Protein AF-J9F475-F1 (afdb_monomer_lite)

InterPro domains:
  IPR002559 Transposase IS4-like domain [PF01609] (2-82)

Radius of gyration: 15.24 Å; chains: 1; bounding box: 35×22×46 Å

pLDDT: mean 86.67, std 8.73, range [60.97, 97.31]

Structure (mmCIF, N/CA/C/O backbone):
data_AF-J9F475-F1
#
_entry.id   AF-J9F475-F1
#
loop_
_atom_site.group_PDB
_atom_site.id
_atom_site.type_symbol
_atom_site.label_atom_id
_atom_site.label_alt_id
_atom_site.label_comp_id
_atom_site.label_asym_id
_atom_site.label_entity_id
_atom_site.label_seq_id
_atom_site.pdbx_PDB_ins_code
_atom_site.Cartn_x
_atom_site.Cartn_y
_atom_site.Cartn_z
_atom_site.occupancy
_atom_site.B_iso_or_equiv
_atom_site.auth_seq_id
_atom_site.auth_comp_id
_atom_site.auth_asym_id
_atom_site.auth_atom_id
_atom_site.pdbx_PDB_model_num
ATOM 1 N N . MET A 1 1 ? -18.673 -5.107 13.998 1.00 60.97 1 MET A N 1
ATOM 2 C CA . MET A 1 1 ? -17.466 -5.049 14.856 1.00 60.97 1 MET A CA 1
ATOM 3 C C . MET A 1 1 ? -16.842 -3.663 14.711 1.00 60.97 1 MET A C 1
ATOM 5 O O . MET A 1 1 ? -16.058 -3.464 13.798 1.00 60.97 1 MET A O 1
ATOM 9 N N . LYS A 1 2 ? -17.179 -2.681 15.564 1.00 72.00 2 LYS A N 1
ATOM 10 C CA . LYS A 1 2 ? -16.813 -1.251 15.372 1.00 72.00 2 LYS A CA 1
ATOM 11 C C . LYS A 1 2 ? -15.314 -0.902 15.450 1.00 72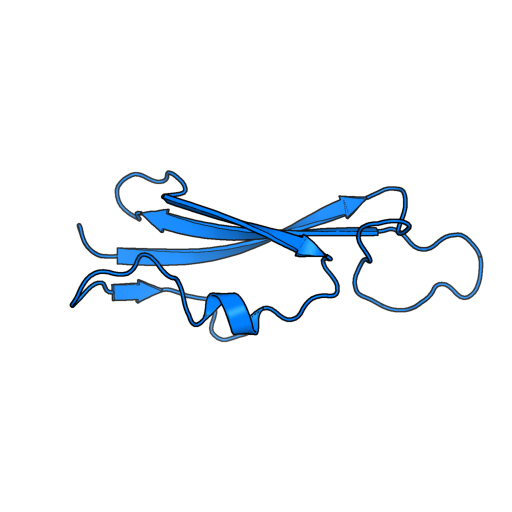.00 2 LYS A C 1
ATOM 13 O O . LYS A 1 2 ? -14.962 0.251 15.273 1.00 72.00 2 LYS A O 1
ATOM 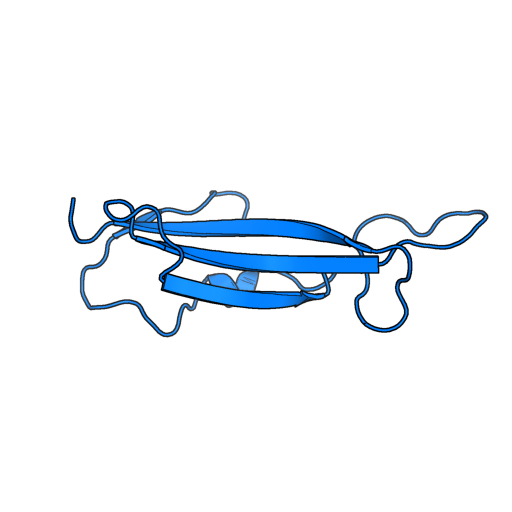18 N N . ARG A 1 3 ? -14.452 -1.881 15.726 1.00 85.50 3 ARG A N 1
ATOM 19 C CA . ARG A 1 3 ? -13.030 -1.686 16.056 1.00 85.50 3 ARG A CA 1
ATOM 20 C C . ARG A 1 3 ? -12.081 -2.459 15.138 1.00 85.50 3 ARG A C 1
ATOM 22 O O . ARG A 1 3 ? -10.893 -2.521 15.423 1.00 85.50 3 ARG A O 1
ATOM 29 N N . LEU A 1 4 ? -12.610 -3.118 14.103 1.00 90.56 4 LEU A N 1
ATOM 30 C CA . LEU A 1 4 ? -11.796 -3.864 13.147 1.00 90.56 4 LEU A CA 1
ATOM 31 C C . LEU A 1 4 ? -11.237 -2.905 12.093 1.00 90.56 4 LEU A C 1
ATOM 33 O O . LEU A 1 4 ? -11.997 -2.270 11.360 1.00 90.56 4 LEU A O 1
ATOM 37 N N . GLN A 1 5 ? -9.914 -2.849 12.045 1.00 89.25 5 GLN A N 1
ATOM 38 C CA . GLN A 1 5 ? -9.105 -2.055 11.136 1.00 89.25 5 GLN A CA 1
ATOM 39 C C . GLN A 1 5 ? -8.403 -3.010 10.176 1.00 89.25 5 GLN A C 1
ATOM 41 O O . GLN A 1 5 ? -7.677 -3.900 10.619 1.00 89.25 5 GLN A O 1
ATOM 46 N N . ILE A 1 6 ? -8.646 -2.866 8.876 1.00 90.00 6 ILE A N 1
ATOM 47 C CA . ILE A 1 6 ? -8.025 -3.710 7.851 1.00 90.00 6 ILE A CA 1
ATOM 48 C C . ILE A 1 6 ? -6.897 -2.919 7.210 1.00 90.00 6 ILE A C 1
ATOM 50 O O . ILE A 1 6 ? -7.119 -1.811 6.732 1.00 90.00 6 ILE A O 1
ATOM 54 N N . ILE A 1 7 ? -5.702 -3.491 7.199 1.00 89.25 7 ILE A N 1
ATOM 55 C CA . ILE A 1 7 ? -4.556 -2.953 6.483 1.00 89.25 7 ILE A CA 1
ATOM 56 C C . ILE A 1 7 ? -4.369 -3.759 5.210 1.00 89.25 7 ILE A C 1
ATOM 58 O O . ILE A 1 7 ? -4.219 -4.980 5.261 1.00 89.25 7 ILE A O 1
ATOM 62 N N . ASP A 1 8 ? -4.356 -3.053 4.089 1.00 89.62 8 ASP A N 1
ATOM 63 C CA . ASP A 1 8 ? -4.065 -3.624 2.782 1.00 89.62 8 ASP A CA 1
ATOM 64 C C . ASP A 1 8 ? -3.337 -2.596 1.906 1.00 89.62 8 ASP A C 1
ATOM 66 O O . ASP A 1 8 ? -3.281 -1.395 2.208 1.00 89.62 8 ASP A O 1
ATOM 70 N N . SER A 1 9 ? -2.745 -3.064 0.816 1.00 89.12 9 SER A N 1
ATOM 71 C CA . SER A 1 9 ? -2.028 -2.232 -0.129 1.00 89.12 9 SER A CA 1
ATOM 72 C C . SER A 1 9 ? -2.209 -2.724 -1.554 1.00 89.12 9 SER A C 1
ATOM 74 O O . SER A 1 9 ? -2.253 -3.912 -1.857 1.00 89.12 9 SER A O 1
ATOM 76 N N . THR A 1 10 ? -2.285 -1.771 -2.474 1.00 91.25 10 THR A N 1
ATOM 77 C CA . THR A 1 10 ? -2.382 -2.049 -3.904 1.00 91.25 10 THR A CA 1
ATOM 78 C C . THR A 1 10 ? -1.268 -1.341 -4.651 1.00 91.25 10 THR A C 1
ATOM 80 O O . THR A 1 10 ? -0.815 -0.265 -4.259 1.00 91.25 10 THR A O 1
ATOM 83 N N . THR A 1 11 ? -0.791 -1.943 -5.740 1.00 93.25 11 THR A N 1
ATOM 84 C CA . THR A 1 11 ? 0.230 -1.335 -6.597 1.00 93.25 11 THR A CA 1
ATOM 85 C C . THR A 1 11 ? -0.384 -0.888 -7.915 1.00 93.25 11 THR A C 1
ATOM 87 O O . THR A 1 11 ? -0.874 -1.698 -8.698 1.00 93.25 11 THR A O 1
ATOM 90 N N . ILE A 1 12 ? -0.278 0.407 -8.196 1.00 95.69 12 ILE A N 1
ATOM 91 C CA . ILE A 1 12 ? -0.659 1.016 -9.467 1.00 95.69 12 ILE A CA 1
ATOM 92 C C . ILE A 1 12 ? 0.595 1.128 -10.336 1.00 95.69 12 ILE A C 1
ATOM 94 O O . ILE A 1 12 ? 1.553 1.827 -9.995 1.00 95.69 12 ILE A O 1
ATOM 98 N N . ASN A 1 13 ? 0.601 0.440 -11.477 1.00 95.56 13 ASN A N 1
ATOM 99 C CA . ASN A 1 13 ? 1.716 0.483 -12.422 1.00 95.56 13 ASN A CA 1
ATOM 100 C C . ASN A 1 13 ? 1.734 1.793 -13.218 1.00 95.56 13 ASN A C 1
ATOM 102 O O . ASN A 1 13 ? 0.703 2.247 -13.707 1.00 95.56 13 ASN A O 1
ATOM 106 N N . LEU A 1 14 ? 2.929 2.353 -13.420 1.00 96.12 14 LEU A N 1
A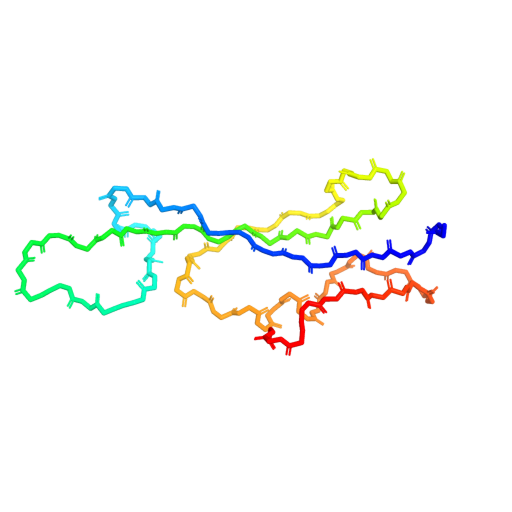TOM 107 C CA . LEU A 1 14 ? 3.131 3.581 -14.192 1.00 96.12 14 LEU A CA 1
ATOM 108 C C . LEU A 1 14 ? 3.890 3.316 -15.494 1.00 96.12 14 LEU A C 1
ATOM 110 O O . LEU A 1 14 ? 4.721 2.412 -15.582 1.00 96.12 14 LEU A O 1
ATOM 114 N N . PHE A 1 15 ? 3.685 4.174 -16.492 1.00 94.12 15 PHE A N 1
ATOM 115 C CA . PHE A 1 15 ? 4.425 4.110 -17.759 1.00 94.12 15 PHE A CA 1
ATOM 116 C C . PHE A 1 15 ? 5.910 4.489 -17.626 1.00 94.12 15 PHE A C 1
ATOM 118 O O . PHE A 1 15 ? 6.719 4.067 -18.450 1.00 94.12 15 PHE A O 1
ATOM 125 N N . SER A 1 16 ? 6.280 5.253 -16.592 1.00 93.06 16 SER A N 1
ATOM 126 C CA . SER A 1 16 ? 7.644 5.738 -16.344 1.00 93.06 16 SER A CA 1
ATOM 127 C C . SER A 1 16 ? 8.073 5.466 -14.905 1.00 93.06 16 SER A C 1
ATOM 129 O O . SER A 1 16 ? 7.253 5.552 -13.995 1.00 93.06 16 SER A O 1
ATOM 131 N N . ASN A 1 17 ? 9.359 5.170 -14.701 1.00 94.38 17 ASN A N 1
ATOM 132 C CA . ASN A 1 17 ? 9.979 4.949 -13.391 1.00 94.38 17 ASN A CA 1
ATOM 133 C C . ASN A 1 17 ? 10.798 6.151 -12.883 1.00 94.38 17 ASN A C 1
ATOM 135 O O . ASN A 1 17 ? 11.582 5.983 -11.950 1.00 94.38 17 ASN A O 1
ATOM 139 N N . LEU A 1 18 ? 10.641 7.327 -13.507 1.00 93.88 18 LEU A N 1
ATOM 140 C CA . LEU A 1 18 ? 11.455 8.517 -13.234 1.00 93.88 18 LEU A CA 1
ATOM 141 C C . LEU A 1 18 ? 11.352 8.983 -11.774 1.00 93.88 18 LEU A C 1
ATOM 143 O O . LEU A 1 18 ? 12.370 9.233 -11.139 1.00 93.88 18 LEU A O 1
ATOM 147 N N . ILE A 1 19 ? 10.123 9.082 -11.258 1.00 93.81 19 ILE A N 1
ATOM 148 C CA . ILE A 1 19 ? 9.838 9.564 -9.897 1.00 93.81 19 ILE A CA 1
ATOM 149 C C . ILE A 1 19 ? 9.548 8.378 -8.971 1.00 93.81 19 ILE A C 1
ATOM 151 O O . ILE A 1 19 ? 10.186 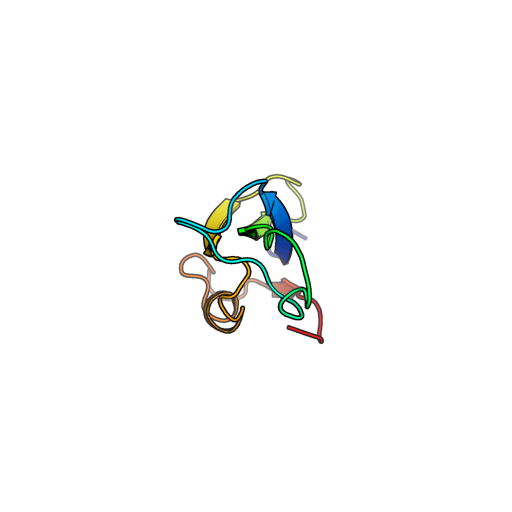8.221 -7.933 1.00 93.81 19 ILE A O 1
ATOM 155 N N . PHE A 1 20 ? 8.625 7.498 -9.373 1.00 96.44 20 PHE A N 1
ATOM 156 C CA . PHE A 1 20 ? 8.228 6.332 -8.585 1.00 96.44 20 PHE A CA 1
ATOM 157 C C . PHE A 1 20 ? 8.688 5.036 -9.250 1.00 96.44 20 PHE A C 1
ATOM 159 O O . PHE A 1 20 ? 8.197 4.627 -10.304 1.00 96.44 20 PHE A O 1
ATOM 166 N N . LYS A 1 21 ? 9.648 4.368 -8.614 1.00 95.88 21 LYS A N 1
ATOM 167 C CA . LYS A 1 21 ? 10.221 3.101 -9.068 1.00 95.88 21 LYS A CA 1
ATOM 168 C C . LYS A 1 21 ? 9.261 1.936 -8.804 1.00 95.88 21 LYS A C 1
ATOM 170 O O . LYS A 1 21 ? 8.717 1.796 -7.706 1.00 95.88 21 LYS A O 1
ATOM 175 N N . GLY A 1 22 ? 9.107 1.080 -9.816 1.00 94.25 22 GLY A N 1
ATOM 176 C CA . GLY A 1 22 ? 8.393 -0.195 -9.735 1.00 94.25 22 GLY A CA 1
ATOM 177 C C . GLY A 1 22 ? 9.249 -1.329 -9.156 1.00 94.25 22 GLY A C 1
ATOM 178 O O . GLY A 1 22 ? 10.482 -1.244 -9.136 1.00 94.25 22 GLY A O 1
ATOM 179 N N . VAL A 1 23 ? 8.593 -2.409 -8.729 1.00 90.31 23 VAL A N 1
ATOM 180 C CA . VAL A 1 23 ? 9.235 -3.657 -8.275 1.00 90.31 23 VAL A CA 1
ATOM 181 C C . VAL A 1 23 ? 9.612 -4.572 -9.447 1.00 90.31 23 VAL A C 1
ATOM 183 O O . VAL A 1 23 ? 9.324 -4.282 -10.608 1.00 90.31 23 VAL A O 1
ATOM 186 N N . GLY A 1 24 ? 10.280 -5.686 -9.146 1.00 89.88 24 GLY A N 1
ATOM 187 C CA . GLY A 1 24 ? 10.619 -6.714 -10.127 1.00 89.88 24 GLY A CA 1
ATOM 188 C C . GLY A 1 24 ? 11.922 -6.462 -10.890 1.00 89.88 24 GLY A C 1
ATOM 189 O O . GLY A 1 24 ? 12.634 -5.466 -10.697 1.00 89.88 24 GLY A O 1
ATOM 190 N N . ARG A 1 25 ? 12.256 -7.422 -11.757 1.00 90.38 25 ARG A N 1
ATOM 191 C CA . ARG A 1 25 ? 13.536 -7.467 -12.477 1.00 90.38 25 ARG A CA 1
ATOM 192 C C . ARG A 1 25 ? 13.686 -6.292 -13.441 1.00 90.38 25 ARG A C 1
ATOM 194 O O . ARG A 1 25 ? 12.716 -5.808 -14.021 1.00 90.38 25 ARG A O 1
ATOM 201 N N . HIS A 1 26 ? 14.924 -5.843 -13.620 1.00 90.31 26 HIS A N 1
ATOM 202 C CA . HIS A 1 26 ? 15.238 -4.909 -14.694 1.00 90.31 26 HIS A CA 1
ATOM 203 C C . HIS A 1 26 ? 15.133 -5.633 -16.042 1.00 90.31 26 HIS A C 1
ATOM 205 O O . HIS A 1 26 ? 15.642 -6.751 -16.165 1.00 90.31 26 HIS A O 1
ATOM 211 N N . PRO A 1 27 ? 14.446 -5.042 -17.033 1.00 91.00 27 PRO A N 1
ATOM 212 C CA . PRO A 1 27 ? 14.339 -5.657 -18.343 1.00 91.00 27 PRO A CA 1
ATOM 213 C C . PRO A 1 27 ? 15.722 -5.700 -19.004 1.00 91.00 27 PRO A C 1
ATOM 215 O O . PRO A 1 27 ? 16.500 -4.756 -18.881 1.00 91.00 27 PRO A O 1
ATOM 218 N N . LYS A 1 28 ? 16.029 -6.799 -19.706 1.00 93.62 28 LYS A N 1
ATOM 219 C CA . LYS A 1 28 ? 17.278 -6.927 -20.480 1.00 93.62 28 LYS A CA 1
ATOM 220 C C . LYS A 1 28 ? 17.308 -5.957 -21.666 1.00 93.62 28 LYS A C 1
ATOM 222 O O . LYS A 1 28 ? 18.374 -5.506 -22.064 1.00 93.62 28 LYS A O 1
ATOM 227 N N . THR A 1 29 ? 16.133 -5.643 -22.212 1.00 90.12 29 THR A N 1
ATOM 228 C CA . THR A 1 29 ? 15.916 -4.712 -23.323 1.00 90.12 29 THR A CA 1
ATOM 229 C C . THR A 1 29 ? 14.639 -3.898 -23.070 1.00 90.12 29 THR A C 1
ATOM 231 O O . THR A 1 29 ? 13.673 -4.408 -22.506 1.00 90.12 29 THR A O 1
ATOM 234 N N . GLY A 1 30 ? 14.611 -2.624 -23.474 1.00 87.81 30 GLY A N 1
ATOM 235 C CA . GLY A 1 30 ? 13.443 -1.742 -23.308 1.00 87.81 30 GLY A CA 1
ATOM 236 C C . GLY A 1 30 ? 13.405 -0.945 -21.993 1.00 87.81 30 GLY A C 1
ATOM 237 O O . GLY A 1 30 ? 14.386 -0.871 -21.255 1.00 87.81 30 GLY A O 1
ATOM 238 N N . LYS A 1 31 ? 12.267 -0.288 -21.718 1.00 90.19 31 LYS A N 1
ATOM 239 C CA . LYS A 1 31 ? 12.091 0.622 -20.568 1.00 90.19 31 LYS A CA 1
ATOM 240 C C . LYS A 1 31 ? 11.401 -0.073 -19.393 1.00 90.19 31 LYS A C 1
ATOM 242 O O . LYS A 1 31 ? 10.426 -0.800 -19.574 1.00 90.19 31 LYS A O 1
ATOM 247 N N . LYS A 1 32 ? 11.881 0.188 -18.173 1.00 93.69 32 LYS A N 1
ATOM 248 C CA . LYS A 1 32 ? 11.261 -0.304 -16.933 1.00 93.69 32 LYS A CA 1
ATOM 249 C C . LYS A 1 32 ? 10.078 0.586 -16.545 1.00 93.69 32 LYS A C 1
ATOM 251 O O . LYS A 1 32 ? 10.217 1.805 -16.478 1.00 93.69 32 LYS A O 1
ATOM 256 N N . LYS A 1 33 ? 8.937 -0.036 -16.244 1.00 95.25 33 LYS A N 1
ATOM 257 C CA . LYS A 1 33 ? 7.763 0.650 -15.691 1.00 95.25 33 LYS A CA 1
ATOM 258 C C . LYS A 1 33 ? 8.019 1.114 -14.257 1.00 95.25 33 LYS A C 1
ATOM 260 O O . LYS A 1 33 ? 8.769 0.488 -13.502 1.00 95.25 33 LYS A O 1
ATOM 265 N N . GLY A 1 34 ? 7.406 2.235 -13.902 1.00 97.25 34 GLY A N 1
ATOM 266 C CA . GLY A 1 34 ? 7.333 2.681 -12.517 1.00 97.25 34 GLY A CA 1
ATOM 267 C C . GLY A 1 34 ? 6.189 2.006 -11.780 1.00 97.25 34 GLY A C 1
ATOM 268 O O . GLY A 1 34 ? 5.459 1.188 -12.341 1.00 97.25 34 GLY A O 1
ATOM 269 N N . GLY A 1 35 ? 6.001 2.391 -10.527 1.00 97.31 35 GLY A N 1
ATOM 270 C CA . GLY A 1 35 ? 4.856 1.942 -9.753 1.00 97.31 35 GLY A CA 1
ATOM 271 C C . GLY A 1 35 ? 4.691 2.758 -8.488 1.00 97.31 35 GLY A C 1
ATOM 272 O O . GLY A 1 35 ? 5.683 3.138 -7.863 1.00 97.31 35 GLY A O 1
ATOM 273 N N . ILE A 1 36 ? 3.441 2.998 -8.117 1.00 96.44 36 ILE A N 1
ATOM 274 C CA . ILE A 1 36 ? 3.055 3.574 -6.832 1.00 96.44 36 ILE A CA 1
ATOM 275 C C . ILE A 1 36 ? 2.393 2.466 -6.034 1.00 96.44 36 ILE A C 1
ATOM 277 O O . ILE A 1 36 ? 1.531 1.767 -6.560 1.00 96.44 36 ILE A O 1
ATOM 281 N N . LYS A 1 37 ? 2.784 2.315 -4.775 1.00 93.44 37 LYS A N 1
ATOM 282 C CA . LYS A 1 37 ? 2.047 1.492 -3.826 1.00 93.44 37 LYS A CA 1
ATOM 283 C C . LYS A 1 37 ? 1.195 2.403 -2.957 1.00 93.44 37 LYS A C 1
ATOM 285 O O . LYS A 1 37 ? 1.689 3.405 -2.434 1.00 93.44 37 LYS A O 1
ATOM 290 N N . VAL A 1 38 ? -0.085 2.079 -2.890 1.00 92.50 38 VAL A N 1
ATOM 291 C CA . VAL A 1 38 ? -1.092 2.751 -2.080 1.00 92.50 38 VAL A CA 1
ATOM 292 C C . VAL A 1 38 ? -1.346 1.866 -0.881 1.00 92.50 38 VAL A C 1
ATOM 294 O O . VAL A 1 38 ? -1.644 0.689 -1.043 1.00 92.50 38 VAL A O 1
ATOM 297 N N . HIS A 1 39 ? -1.195 2.435 0.298 1.00 89.94 39 HIS A N 1
ATOM 298 C CA . HIS A 1 39 ? -1.298 1.765 1.582 1.00 89.94 39 HIS A CA 1
ATOM 299 C C . HIS A 1 39 ? -2.528 2.307 2.271 1.00 89.94 39 HIS A C 1
ATOM 301 O O . HIS A 1 39 ? -2.681 3.529 2.331 1.00 89.94 39 HIS A O 1
ATOM 307 N N . THR A 1 40 ? -3.403 1.439 2.756 1.00 89.44 40 THR A N 1
ATOM 308 C CA . THR A 1 40 ? -4.708 1.872 3.239 1.00 89.44 40 THR A CA 1
ATOM 309 C C . THR A 1 40 ? -5.080 1.174 4.533 1.00 89.44 40 THR A C 1
ATOM 311 O O . THR A 1 40 ? -4.934 -0.040 4.657 1.00 89.44 40 THR A O 1
ATOM 314 N N . VAL A 1 41 ? -5.594 1.958 5.480 1.00 89.12 41 VAL A N 1
ATOM 315 C CA . VAL A 1 41 ? -6.350 1.450 6.626 1.00 89.12 41 VAL A CA 1
ATOM 316 C C . VAL A 1 41 ? -7.832 1.598 6.300 1.00 89.12 41 VAL A C 1
ATOM 318 O O . VAL A 1 41 ? -8.275 2.677 5.911 1.00 89.12 41 VAL A O 1
ATOM 321 N N . ILE A 1 42 ? -8.596 0.517 6.412 1.00 89.38 42 ILE A N 1
ATOM 322 C CA . ILE A 1 42 ? -10.025 0.473 6.098 1.00 89.38 42 ILE A CA 1
ATOM 323 C C . ILE A 1 42 ? -10.797 0.163 7.374 1.00 89.38 42 ILE A C 1
ATOM 325 O O . ILE A 1 42 ? -10.572 -0.859 8.031 1.00 89.38 42 ILE A O 1
ATOM 329 N N . HIS A 1 43 ? -11.768 1.018 7.686 1.00 88.75 43 HIS A N 1
ATOM 330 C CA . HIS A 1 43 ? -12.732 0.762 8.748 1.00 88.75 43 HIS A CA 1
ATOM 331 C C . HIS A 1 43 ? -13.720 -0.306 8.282 1.00 88.75 43 HIS A C 1
ATOM 333 O O . HIS A 1 43 ? -14.580 -0.040 7.443 1.00 88.75 43 HIS A O 1
ATOM 339 N N . ALA A 1 44 ? -13.648 -1.513 8.846 1.00 86.88 44 ALA A N 1
ATOM 340 C CA . ALA A 1 44 ? -14.353 -2.668 8.284 1.00 86.88 44 ALA A CA 1
ATOM 341 C C . ALA A 1 44 ? -15.886 -2.512 8.194 1.00 86.88 44 ALA A C 1
ATOM 343 O O . ALA A 1 44 ? -16.506 -3.139 7.343 1.00 86.88 44 ALA A O 1
ATOM 344 N N . ASN A 1 45 ? -16.515 -1.699 9.055 1.00 85.31 45 ASN A N 1
ATOM 345 C CA . ASN A 1 45 ? -17.973 -1.483 8.993 1.00 85.31 45 ASN A CA 1
ATOM 346 C C . ASN A 1 45 ? -18.380 -0.344 8.055 1.00 85.31 45 ASN A C 1
ATOM 348 O O . ASN A 1 45 ? -19.544 -0.278 7.681 1.00 85.31 45 ASN A O 1
ATOM 352 N N . GLU A 1 46 ? -17.465 0.567 7.732 1.00 82.88 46 GLU A N 1
ATOM 353 C CA . GLU A 1 46 ? -17.747 1.703 6.850 1.00 82.88 46 GLU A CA 1
ATOM 354 C C . GLU A 1 46 ? -17.333 1.377 5.410 1.00 82.88 46 GLU A C 1
ATOM 356 O O . GLU A 1 46 ? -17.894 1.927 4.469 1.00 82.88 46 GLU A O 1
ATOM 361 N N . GLY A 1 47 ? -16.369 0.465 5.230 1.00 77.25 47 GLY A N 1
ATOM 362 C CA . GLY A 1 47 ? -15.853 0.073 3.917 1.00 77.25 47 GLY A CA 1
ATOM 363 C C . GLY A 1 47 ? -15.094 1.193 3.204 1.00 77.25 47 GLY A C 1
ATOM 364 O O . GLY A 1 47 ? -14.732 1.042 2.040 1.00 77.25 47 GLY A O 1
ATOM 365 N N . VAL A 1 48 ? -14.852 2.310 3.891 1.00 78.81 48 VAL A N 1
ATOM 366 C CA . VAL A 1 48 ? -14.120 3.463 3.374 1.00 78.81 48 VAL A CA 1
ATOM 367 C C . VAL A 1 48 ? -12.697 3.484 3.934 1.00 78.81 48 VAL A C 1
ATOM 369 O O . VAL A 1 48 ? -12.471 3.065 5.077 1.00 78.81 48 VAL A O 1
ATOM 372 N N . PRO A 1 49 ? -11.725 3.958 3.139 1.00 77.25 49 PRO A N 1
ATOM 373 C CA . PRO A 1 49 ? -10.372 4.173 3.621 1.00 77.25 49 PRO A CA 1
ATOM 374 C C . PRO A 1 49 ? -10.357 5.301 4.661 1.00 77.25 49 PRO A C 1
ATOM 376 O O . PRO A 1 49 ? -10.855 6.394 4.395 1.00 77.25 49 PRO A O 1
ATOM 379 N N . SER A 1 50 ? -9.782 5.043 5.834 1.00 78.25 50 SER A N 1
ATOM 380 C CA . SER A 1 50 ? -9.618 6.031 6.908 1.00 78.25 50 SER A CA 1
ATOM 381 C C . SER A 1 50 ? -8.250 6.709 6.887 1.00 78.25 50 SER A C 1
ATOM 383 O O . SER A 1 50 ? -8.132 7.863 7.292 1.00 78.25 50 SER A O 1
ATOM 385 N N . ASP A 1 51 ? -7.229 6.023 6.371 1.00 83.06 51 ASP A N 1
ATOM 386 C CA . ASP A 1 51 ? -5.889 6.567 6.159 1.00 83.06 51 ASP A CA 1
ATOM 387 C C . ASP A 1 51 ? -5.303 6.012 4.856 1.00 83.06 51 ASP A C 1
ATOM 389 O O . ASP A 1 51 ? -5.470 4.827 4.550 1.00 83.06 51 ASP A O 1
ATOM 393 N N . ILE A 1 52 ? -4.644 6.871 4.073 1.00 87.44 52 ILE A N 1
ATOM 394 C CA . ILE A 1 52 ? -4.064 6.525 2.772 1.00 87.44 52 ILE A CA 1
ATOM 395 C C . ILE A 1 52 ? -2.664 7.113 2.665 1.00 87.44 52 ILE A C 1
ATOM 397 O O . ILE A 1 52 ? -2.465 8.326 2.746 1.00 87.44 52 ILE A O 1
ATOM 401 N N . LYS A 1 53 ? -1.690 6.255 2.367 1.00 89.25 53 LYS A N 1
ATOM 402 C CA . LYS A 1 53 ? -0.311 6.665 2.114 1.00 89.25 53 LYS A CA 1
ATOM 403 C C . LYS A 1 53 ? 0.181 6.154 0.771 1.00 89.25 53 LYS A C 1
ATOM 405 O O . LYS A 1 53 ? -0.110 5.034 0.370 1.00 89.25 53 LYS A O 1
ATOM 410 N N . PHE A 1 54 ? 0.974 6.976 0.093 1.00 91.81 54 PHE A N 1
ATOM 411 C CA . PHE A 1 54 ? 1.567 6.653 -1.201 1.00 91.81 54 PHE A CA 1
ATOM 412 C C . PHE A 1 54 ? 3.077 6.523 -1.067 1.00 91.81 54 PHE A C 1
ATOM 414 O O . PHE A 1 54 ? 3.736 7.379 -0.475 1.00 91.81 54 PHE A O 1
ATOM 421 N N . THR A 1 55 ? 3.640 5.476 -1.659 1.00 93.50 55 THR A N 1
ATOM 422 C CA . THR A 1 55 ? 5.089 5.316 -1.792 1.00 93.50 55 THR A CA 1
ATOM 423 C C . THR A 1 55 ? 5.451 4.847 -3.189 1.00 93.50 55 THR A C 1
ATOM 425 O O . THR A 1 55 ? 4.612 4.363 -3.949 1.00 93.50 55 THR A O 1
ATOM 428 N N . SER A 1 56 ? 6.738 4.925 -3.527 1.00 95.31 56 SER A N 1
ATOM 429 C CA . SER A 1 56 ? 7.267 4.127 -4.630 1.00 95.31 56 SER A CA 1
ATOM 430 C C . SER A 1 56 ? 6.906 2.659 -4.396 1.00 95.31 56 SER A C 1
ATOM 432 O O . SER A 1 56 ? 7.014 2.174 -3.270 1.00 95.31 56 SER A O 1
ATOM 434 N N . ALA A 1 57 ? 6.524 1.926 -5.439 1.00 94.75 57 ALA A N 1
ATOM 435 C CA . ALA A 1 57 ? 6.220 0.504 -5.290 1.00 94.75 57 ALA A CA 1
ATOM 436 C C . ALA A 1 57 ? 7.436 -0.308 -4.821 1.00 94.75 57 ALA A C 1
ATOM 438 O O . ALA A 1 57 ? 7.276 -1.313 -4.139 1.00 94.75 57 ALA A O 1
ATOM 439 N N . ALA A 1 58 ? 8.647 0.157 -5.142 1.00 93.75 58 ALA A N 1
ATOM 440 C CA . ALA A 1 58 ? 9.909 -0.401 -4.662 1.00 93.75 58 ALA A CA 1
ATOM 441 C C . ALA A 1 58 ? 10.188 -0.192 -3.157 1.00 93.75 58 ALA A C 1
ATOM 443 O O . ALA A 1 58 ? 11.168 -0.735 -2.652 1.00 93.75 58 ALA A O 1
ATOM 444 N N . THR A 1 59 ? 9.378 0.594 -2.443 1.00 91.75 59 THR A N 1
ATOM 445 C CA . THR A 1 59 ? 9.495 0.764 -0.989 1.00 91.75 59 THR A CA 1
ATOM 446 C C . THR A 1 59 ? 8.911 -0.460 -0.271 1.00 91.75 59 THR A C 1
ATOM 448 O O . THR A 1 59 ? 7.859 -0.962 -0.659 1.00 91.75 59 THR A O 1
ATOM 451 N N . ASN A 1 60 ? 9.609 -0.947 0.760 1.00 85.56 60 ASN A N 1
ATOM 452 C CA . ASN A 1 60 ? 9.147 -2.040 1.622 1.00 85.56 60 ASN A CA 1
ATOM 453 C C . ASN A 1 60 ? 7.974 -1.582 2.513 1.00 85.56 60 ASN A C 1
ATOM 455 O O . ASN A 1 60 ? 7.933 -0.423 2.923 1.00 85.56 60 ASN A O 1
ATOM 459 N N . ASP A 1 61 ? 7.065 -2.500 2.836 1.00 79.62 61 ASP A N 1
ATOM 460 C CA . ASP A 1 61 ? 5.779 -2.202 3.482 1.00 79.62 61 ASP A CA 1
ATOM 461 C C . ASP A 1 61 ? 5.846 -2.157 5.013 1.00 79.62 61 ASP A C 1
ATOM 463 O O . ASP A 1 61 ? 4.872 -1.800 5.662 1.00 79.62 61 ASP A O 1
ATOM 467 N N . SER A 1 62 ? 7.013 -2.416 5.606 1.00 76.00 62 SER A N 1
ATOM 468 C CA . SER A 1 62 ? 7.244 -2.398 7.060 1.00 76.00 62 SER A CA 1
ATOM 469 C C . SER A 1 62 ? 6.775 -1.120 7.760 1.00 76.00 62 SER A C 1
ATOM 471 O O . SER A 1 62 ? 6.424 -1.163 8.937 1.00 76.00 62 SER A O 1
ATOM 473 N N . PHE A 1 63 ? 6.712 0.023 7.070 1.00 70.06 63 PHE A N 1
ATOM 474 C CA . PHE A 1 63 ? 6.179 1.251 7.662 1.00 70.06 63 PHE A CA 1
ATOM 475 C C . PHE A 1 63 ? 4.657 1.206 7.890 1.00 70.06 63 PHE A C 1
ATOM 477 O O . PHE A 1 63 ? 4.164 1.948 8.738 1.00 70.06 63 PHE A O 1
ATOM 484 N N . MET A 1 64 ? 3.913 0.362 7.162 1.00 71.38 64 MET A N 1
ATOM 485 C CA . MET A 1 64 ? 2.483 0.124 7.395 1.00 71.38 64 MET A CA 1
ATOM 486 C C . MET A 1 64 ? 2.230 -0.547 8.744 1.00 71.38 64 MET A C 1
ATOM 488 O O . MET A 1 64 ? 1.166 -0.362 9.320 1.00 71.38 64 MET A O 1
ATOM 492 N N . LEU A 1 65 ? 3.215 -1.275 9.285 1.00 67.44 65 LEU A N 1
ATOM 493 C CA . LEU A 1 65 ? 3.113 -1.944 10.587 1.00 67.44 65 LEU A CA 1
ATOM 494 C C . LEU A 1 65 ? 3.111 -0.961 11.770 1.00 67.44 65 LEU A C 1
ATOM 496 O O . LEU A 1 65 ? 2.961 -1.375 12.919 1.00 67.44 65 LEU A O 1
ATOM 500 N N . LYS A 1 66 ? 3.259 0.344 11.508 1.00 68.19 66 LYS A N 1
ATOM 501 C CA . LYS A 1 66 ? 3.114 1.406 12.507 1.00 68.19 66 LYS A CA 1
ATOM 502 C C . LYS A 1 66 ? 2.124 2.479 12.031 1.00 68.19 66 LYS A C 1
ATOM 504 O O . LYS A 1 66 ? 2.548 3.603 11.746 1.00 68.19 66 LYS A O 1
ATOM 509 N N . PRO A 1 67 ? 0.818 2.173 11.942 1.00 66.81 67 PRO A N 1
ATOM 510 C CA . PRO A 1 67 ? -0.173 3.180 11.588 1.00 66.81 67 PRO A CA 1
ATOM 511 C C . PRO A 1 67 ? -0.239 4.242 12.687 1.00 66.81 67 PRO A C 1
ATOM 513 O O . PRO A 1 67 ? -0.258 3.924 13.877 1.00 66.81 67 PRO A O 1
ATOM 516 N N . SER A 1 68 ? -0.287 5.513 12.301 1.00 65.12 68 SER 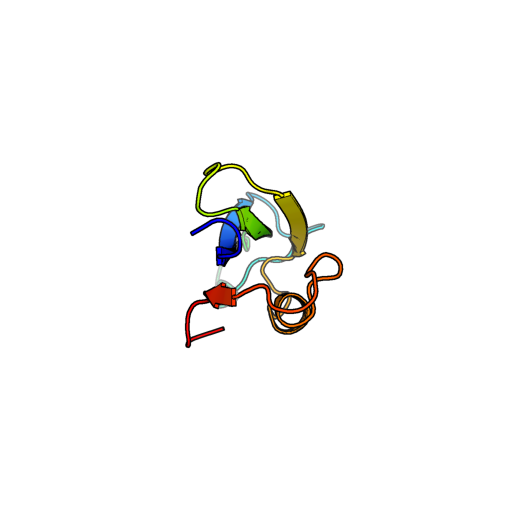A N 1
ATOM 517 C CA . SER A 1 68 ? -0.365 6.639 13.241 1.00 65.12 68 SER A CA 1
ATOM 518 C C . SER A 1 68 ? -1.740 6.802 13.900 1.00 65.12 68 SER A C 1
ATOM 520 O O . SER A 1 68 ? -1.847 7.535 14.878 1.00 65.12 68 SER A O 1
ATOM 522 N N . ALA A 1 69 ? -2.776 6.135 13.381 1.00 67.94 69 ALA A N 1
ATOM 523 C CA . ALA A 1 69 ? -4.181 6.409 13.695 1.00 67.94 69 ALA A CA 1
ATOM 524 C C . ALA A 1 69 ? -4.931 5.248 14.385 1.00 67.94 69 A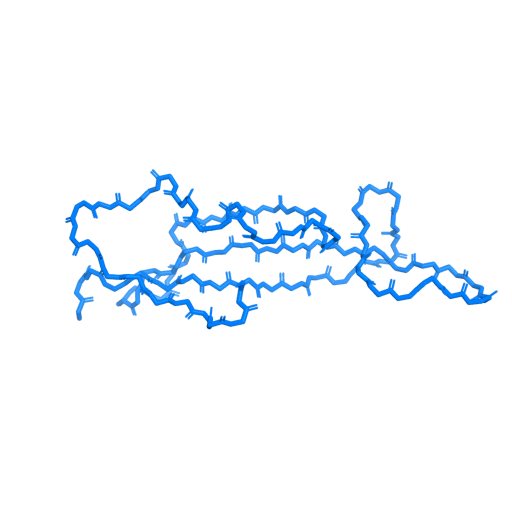LA A C 1
ATOM 526 O O . ALA A 1 69 ? -6.154 5.183 14.307 1.00 67.94 69 ALA A O 1
ATOM 527 N N . LEU A 1 70 ? -4.234 4.324 15.058 1.00 78.06 70 LEU A N 1
ATOM 528 C CA . LEU A 1 70 ? -4.902 3.262 15.824 1.00 78.06 70 LEU A CA 1
ATOM 529 C C . LEU A 1 70 ? -5.223 3.708 17.251 1.00 78.06 70 LEU A C 1
ATOM 531 O O . LEU A 1 70 ? -4.359 4.204 17.977 1.00 78.06 70 LEU A O 1
ATOM 535 N N . SER A 1 71 ? -6.462 3.468 17.674 1.00 83.12 71 SER A N 1
ATOM 536 C CA . SER A 1 71 ? -6.908 3.704 19.042 1.00 83.12 71 SER A CA 1
ATOM 537 C C . SER A 1 71 ? -6.678 2.476 19.921 1.00 83.12 71 SER A C 1
ATOM 539 O O . SER A 1 71 ? -6.600 1.332 19.463 1.00 83.12 71 SER A O 1
ATOM 541 N N . LYS A 1 72 ? -6.587 2.692 21.240 1.00 85.19 72 LYS A N 1
ATOM 542 C CA . LYS A 1 72 ? -6.391 1.595 22.194 1.00 85.19 72 LYS A CA 1
ATOM 543 C C . LYS A 1 72 ? -7.505 0.549 22.055 1.00 85.19 72 LYS A C 1
ATOM 545 O O . LYS A 1 72 ? -8.686 0.834 22.253 1.00 85.19 72 LYS A O 1
ATOM 550 N N . GLY A 1 73 ? -7.084 -0.687 21.794 1.00 87.44 73 GLY A N 1
ATOM 551 C CA . GLY A 1 73 ? -7.923 -1.878 21.665 1.00 87.44 73 GLY A CA 1
ATOM 552 C C . GLY A 1 73 ? -8.668 -2.005 20.333 1.00 87.44 73 GLY A C 1
ATOM 553 O O . GLY A 1 73 ? -9.590 -2.816 20.239 1.00 87.44 73 GLY A O 1
ATOM 554 N N . ASP A 1 74 ? -8.280 -1.232 19.320 1.00 88.31 74 ASP A N 1
ATOM 555 C CA . ASP A 1 74 ? -8.580 -1.600 17.939 1.00 88.31 74 ASP A CA 1
ATOM 556 C C . ASP A 1 74 ? -7.979 -2.972 17.606 1.00 88.31 74 ASP A C 1
ATOM 558 O O . ASP A 1 74 ? -6.953 -3.382 18.153 1.00 88.31 74 ASP A O 1
ATOM 562 N N . ILE A 1 75 ? -8.661 -3.701 16.727 1.00 90.81 75 ILE A N 1
ATOM 563 C CA . ILE A 1 75 ? -8.253 -5.017 16.243 1.00 90.81 75 ILE A CA 1
ATOM 564 C C . ILE A 1 75 ? -7.752 -4.826 14.821 1.00 90.81 75 ILE A C 1
ATOM 566 O O . ILE A 1 75 ? -8.498 -4.345 13.972 1.00 90.81 75 ILE A O 1
ATOM 570 N N . MET A 1 76 ? -6.510 -5.220 14.560 1.00 88.62 76 MET A N 1
ATOM 571 C CA . MET A 1 76 ? -5.895 -5.081 13.246 1.00 88.62 76 MET A CA 1
ATOM 572 C C . MET A 1 76 ? -5.933 -6.406 12.489 1.00 88.62 76 MET A C 1
ATOM 574 O O . MET A 1 76 ? -5.488 -7.430 13.004 1.00 88.62 76 MET A O 1
ATOM 578 N N . ALA A 1 77 ? -6.448 -6.370 11.265 1.00 90.38 77 ALA A N 1
ATOM 579 C CA . ALA A 1 77 ? -6.335 -7.446 10.295 1.00 90.38 77 ALA A CA 1
ATOM 580 C C . ALA A 1 77 ? -5.396 -7.003 9.172 1.00 90.38 77 ALA A C 1
ATOM 582 O O . ALA A 1 77 ? -5.542 -5.910 8.636 1.00 90.38 77 ALA A O 1
ATOM 583 N N . MET A 1 78 ? -4.435 -7.852 8.830 1.00 88.62 78 MET A N 1
ATOM 584 C CA . MET A 1 78 ? -3.470 -7.635 7.754 1.00 88.62 78 MET A CA 1
ATOM 585 C C . MET A 1 78 ? -3.090 -8.985 7.151 1.00 88.62 78 MET A C 1
ATOM 587 O O . MET A 1 78 ? -3.209 -10.012 7.830 1.00 88.62 78 MET A O 1
ATOM 591 N N . ASP A 1 79 ? -2.632 -8.992 5.899 1.00 85.62 79 ASP A N 1
ATOM 592 C CA . ASP A 1 79 ? -2.037 -10.196 5.317 1.00 85.62 79 ASP A CA 1
ATOM 593 C C . ASP A 1 79 ? -0.800 -10.608 6.140 1.00 85.62 79 ASP A C 1
ATOM 595 O O . ASP A 1 79 ? -0.006 -9.781 6.587 1.00 85.62 79 ASP A O 1
ATOM 599 N N . ARG A 1 80 ? -0.637 -11.911 6.357 1.00 80.50 80 ARG A N 1
ATOM 600 C CA . ARG A 1 80 ? 0.519 -12.482 7.050 1.00 80.50 80 ARG A CA 1
ATOM 601 C C . ARG A 1 80 ? 1.813 -12.316 6.249 1.00 80.50 80 ARG A C 1
ATOM 603 O O . ARG A 1 80 ? 2.887 -12.412 6.834 1.00 80.50 80 ARG A O 1
ATOM 610 N N . ALA A 1 81 ? 1.717 -12.142 4.933 1.00 74.88 81 ALA A N 1
ATOM 611 C CA . ALA A 1 81 ? 2.868 -12.011 4.044 1.00 74.88 81 ALA A CA 1
ATOM 612 C C . ALA A 1 81 ? 3.459 -10.586 3.969 1.00 74.88 81 ALA A C 1
ATOM 614 O O . ALA A 1 81 ? 4.413 -10.391 3.211 1.00 74.88 81 ALA A O 1
ATOM 615 N N . TYR A 1 82 ? 2.902 -9.624 4.720 1.00 70.31 82 TYR A N 1
ATOM 616 C CA . TYR A 1 82 ? 3.470 -8.278 4.884 1.00 70.31 82 TYR A CA 1
ATOM 617 C C . TYR A 1 82 ? 4.830 -8.272 5.592 1.00 70.31 82 TYR A C 1
ATOM 619 O O . TYR A 1 82 ? 5.042 -9.094 6.513 1.00 70.31 82 TYR A O 1
#

Organism: NCBI:txid749906

Foldseek 3Di:
DQQEKEKDKDKDKAPAQPPAAADDDDDPDDHHIWIKMKIFIARVVVRDTPDIDIHRNPDDCVVSVDDPDHDPPRDYDYDPVD

Secondary structure (DSSP, 8-state):
-TTEEEEEEEEEEES--SSSB--SPPPSSSPPPEEEEEEEEEETTT-SEEEEEEEETTS-GGGGGS-TTPPTT-EEEE-TT-

Sequence (82 aa):
MKRLQIIDSTTINLFSNLIFKGVGRHPKTGKKKGGIKVHTVIHANEGVPSDIKFTSAATNDSFMLKPSALSKGDIMAMDRAY